Protein AF-A0A6F9CJ20-F1 (afdb_monomer_lite)

Secondary structure (DSSP, 8-state):
------TTGGGGGGSSSHHHHHHTT---S---HHHHHHHHHHHT--HHHHHHHHHHH-S-----TTSSSS-S--------

pLDDT: mean 77.55, std 15.33, range [41.09, 91.69]

Foldseek 3Di:
DPPDDQPQQVLLVCQLDPVSCCPVVVCPDDDDLVNLVVVCVVSVHDSVVSVVSNVVVDPDDDDDPPVVPVPPDPPDDDDD

Sequence (80 aa):
MQGVSCRFKNGVPKMQDQNTLQLVHGLHQAWDLEDLVRLGGWLKACSYYAARDLMQDACIVFCPHNYLLEHEGRGGGRLG

Radius of gyration: 16.07 Å; chains: 1; bounding box: 54×32×23 Å

Structure (mmCIF, N/CA/C/O backbone):
data_AF-A0A6F9CJ20-F1
#
_entry.id   AF-A0A6F9CJ20-F1
#
loop_
_atom_site.group_PDB
_atom_site.id
_atom_site.type_symbol
_atom_site.label_atom_id
_atom_site.label_alt_id
_atom_site.label_comp_id
_atom_site.label_asym_id
_atom_site.label_entity_id
_atom_site.label_seq_id
_atom_site.pdbx_PDB_ins_code
_atom_site.Cartn_x
_atom_site.Cartn_y
_atom_site.Cartn_z
_atom_site.occupancy
_atom_site.B_iso_or_equiv
_atom_site.auth_seq_id
_atom_site.auth_comp_id
_atom_site.auth_asym_id
_atom_site.auth_atom_id
_atom_site.pdbx_PDB_model_num
ATOM 1 N N . MET A 1 1 ? 24.158 8.472 15.196 1.00 41.09 1 MET A N 1
ATOM 2 C CA . MET A 1 1 ? 23.548 7.789 14.036 1.00 41.09 1 MET A CA 1
ATOM 3 C C . MET A 1 1 ? 22.103 8.250 13.951 1.00 41.09 1 MET A C 1
ATOM 5 O O . MET A 1 1 ? 21.289 7.788 14.736 1.00 41.09 1 MET A O 1
ATOM 9 N N . GLN A 1 2 ? 21.802 9.256 13.128 1.00 47.06 2 GLN A N 1
ATOM 10 C CA . GLN A 1 2 ? 20.421 9.718 12.961 1.00 47.06 2 GLN A CA 1
ATOM 11 C C . GLN A 1 2 ? 19.684 8.615 12.205 1.00 47.06 2 GLN A C 1
ATOM 13 O O . GLN A 1 2 ? 19.933 8.414 11.019 1.00 47.06 2 GLN A O 1
ATOM 18 N N . GLY A 1 3 ? 18.892 7.824 12.935 1.00 58.31 3 GLY A N 1
ATOM 19 C CA . GLY A 1 3 ? 18.109 6.735 12.366 1.00 58.31 3 GLY A CA 1
ATOM 20 C C . GLY A 1 3 ? 17.317 7.271 11.183 1.00 58.31 3 GLY A C 1
ATOM 21 O O . GLY A 1 3 ? 16.580 8.247 11.325 1.00 58.31 3 GLY A O 1
ATOM 22 N N . VAL A 1 4 ? 17.538 6.684 10.010 1.00 66.25 4 VAL A N 1
ATOM 23 C CA . VAL A 1 4 ? 16.906 7.117 8.766 1.00 66.25 4 VAL A CA 1
ATOM 24 C C . VAL A 1 4 ? 15.400 6.938 8.942 1.00 66.25 4 VAL A C 1
ATOM 26 O O . VAL A 1 4 ? 14.883 5.826 8.900 1.00 66.25 4 VAL A O 1
ATOM 29 N N . SER A 1 5 ? 14.692 8.029 9.227 1.00 72.81 5 SER A N 1
ATOM 30 C CA . SER A 1 5 ? 13.237 8.020 9.313 1.00 72.81 5 SER A CA 1
ATOM 31 C C . SER A 1 5 ? 12.683 8.359 7.935 1.00 72.81 5 SER A C 1
ATOM 33 O O . SER A 1 5 ? 13.052 9.361 7.322 1.00 72.81 5 SER A O 1
ATOM 35 N N . CYS A 1 6 ? 11.826 7.491 7.395 1.00 82.19 6 CYS A N 1
ATOM 36 C CA . CYS A 1 6 ? 11.193 7.773 6.114 1.00 82.19 6 CYS A CA 1
ATOM 37 C C . CYS A 1 6 ? 10.205 8.934 6.282 1.00 82.19 6 CYS A C 1
ATOM 39 O O . CYS A 1 6 ? 9.284 8.854 7.098 1.00 82.19 6 CYS A O 1
ATOM 41 N N . ARG A 1 7 ? 10.342 9.986 5.464 1.00 84.94 7 ARG A N 1
ATOM 42 C CA . ARG A 1 7 ? 9.427 11.146 5.445 1.00 84.94 7 ARG A CA 1
ATOM 43 C C . ARG A 1 7 ? 7.961 10.737 5.241 1.00 84.94 7 ARG A C 1
ATOM 45 O O . ARG A 1 7 ? 7.060 11.423 5.710 1.00 84.94 7 ARG A O 1
ATOM 52 N N . PHE A 1 8 ? 7.727 9.612 4.570 1.00 86.75 8 PHE A N 1
ATOM 53 C CA . PHE A 1 8 ? 6.397 9.098 4.244 1.00 86.75 8 PHE A CA 1
ATOM 54 C C . PHE A 1 8 ? 5.848 8.089 5.265 1.00 86.75 8 PHE A C 1
ATOM 56 O O . PHE A 1 8 ? 4.802 7.487 5.029 1.00 86.75 8 PHE A O 1
ATOM 63 N N . LYS A 1 9 ? 6.514 7.912 6.418 1.00 84.25 9 LYS A N 1
ATOM 64 C CA . LYS A 1 9 ? 6.055 7.025 7.502 1.00 84.25 9 LYS A CA 1
ATOM 65 C C . LYS A 1 9 ? 4.649 7.390 7.994 1.00 84.25 9 LYS A C 1
ATOM 67 O O . LYS A 1 9 ? 3.834 6.507 8.219 1.00 84.25 9 LYS A O 1
ATOM 72 N N . ASN A 1 10 ? 4.336 8.682 8.091 1.00 88.31 10 ASN A N 1
ATOM 73 C CA . ASN A 1 10 ? 3.025 9.146 8.560 1.00 88.31 10 ASN A CA 1
ATOM 74 C C . ASN A 1 10 ? 1.887 8.847 7.567 1.00 88.31 10 ASN A C 1
ATOM 76 O O . ASN A 1 10 ? 0.721 8.911 7.941 1.00 88.31 10 ASN A O 1
ATOM 80 N N . GLY A 1 11 ? 2.212 8.551 6.303 1.00 86.81 11 GLY A N 1
ATOM 81 C CA . GLY A 1 11 ? 1.234 8.181 5.279 1.00 86.81 11 GLY A CA 1
ATOM 82 C C . GLY A 1 11 ? 0.923 6.685 5.236 1.00 86.81 11 GLY A C 1
ATOM 83 O O . GLY A 1 11 ? -0.079 6.308 4.640 1.00 86.81 11 GLY A O 1
ATOM 84 N N . VAL A 1 12 ? 1.743 5.845 5.880 1.00 89.19 12 VAL A N 1
ATOM 85 C CA . VAL A 1 12 ? 1.609 4.376 5.881 1.00 89.19 12 VAL A CA 1
ATOM 86 C C . VAL A 1 12 ? 0.212 3.901 6.299 1.00 89.19 12 VAL A C 1
ATOM 88 O O . VAL A 1 12 ? -0.328 3.055 5.588 1.00 89.19 12 VAL A O 1
ATOM 91 N N . PRO A 1 13 ? -0.457 4.498 7.312 1.00 89.12 13 PRO A N 1
ATOM 92 C CA . PRO A 1 13 ? -1.796 4.067 7.711 1.00 89.12 13 PRO A CA 1
ATOM 93 C C . PRO A 1 13 ? -2.867 4.118 6.617 1.00 89.12 13 PRO A C 1
ATOM 95 O O . PRO A 1 13 ? -3.905 3.486 6.753 1.00 89.12 13 PRO A O 1
ATOM 98 N N . LYS A 1 14 ? -2.622 4.843 5.519 1.00 86.50 14 LYS A N 1
ATOM 99 C CA . LYS A 1 14 ? -3.550 4.962 4.385 1.00 86.50 14 LYS A CA 1
ATOM 100 C C . LYS A 1 14 ? -3.525 3.764 3.430 1.00 86.50 14 LYS A C 1
ATOM 102 O O . LYS A 1 14 ? -4.366 3.702 2.536 1.00 86.50 14 LYS A O 1
ATOM 107 N N . MET A 1 15 ? -2.534 2.880 3.558 1.00 88.12 15 MET A N 1
ATOM 108 C CA . MET A 1 15 ? -2.333 1.727 2.670 1.00 88.12 15 MET A CA 1
ATOM 109 C C . MET A 1 15 ? -1.691 0.522 3.379 1.00 88.12 15 MET A C 1
ATOM 111 O O . MET A 1 15 ? -1.095 -0.323 2.724 1.00 88.12 15 MET A O 1
ATOM 115 N N . GLN A 1 16 ? -1.767 0.463 4.711 1.00 85.62 16 GLN A N 1
ATOM 116 C CA . GLN A 1 16 ? -1.197 -0.627 5.519 1.00 85.62 16 GLN A CA 1
ATOM 117 C C . GLN A 1 16 ? -2.125 -1.841 5.656 1.00 85.62 16 GLN A C 1
ATOM 119 O O . GLN A 1 16 ? -1.713 -2.855 6.197 1.00 85.62 16 GLN A O 1
ATOM 124 N N . ASP A 1 17 ? -3.378 -1.714 5.220 1.00 87.19 17 ASP A N 1
ATOM 125 C CA . ASP A 1 17 ? -4.428 -2.701 5.440 1.00 87.19 17 ASP A CA 1
ATOM 126 C C . ASP A 1 17 ? -5.022 -3.173 4.107 1.00 87.19 17 ASP A C 1
ATOM 128 O O . ASP A 1 17 ? -5.304 -2.379 3.200 1.00 87.19 17 ASP A O 1
ATOM 132 N N . GLN A 1 18 ? -5.224 -4.487 4.007 1.00 85.06 18 GLN A N 1
ATOM 133 C CA . GLN A 1 18 ? -5.696 -5.143 2.793 1.00 85.06 18 GLN A CA 1
ATOM 134 C C . GLN A 1 18 ? -7.119 -4.712 2.421 1.00 85.06 18 GLN A C 1
ATOM 136 O O . GLN A 1 18 ? -7.436 -4.595 1.233 1.00 85.06 18 GLN A O 1
ATOM 141 N N . ASN A 1 19 ? -7.972 -4.451 3.412 1.00 86.38 19 ASN A N 1
ATOM 142 C CA . ASN A 1 19 ? -9.339 -4.001 3.187 1.00 86.38 19 AS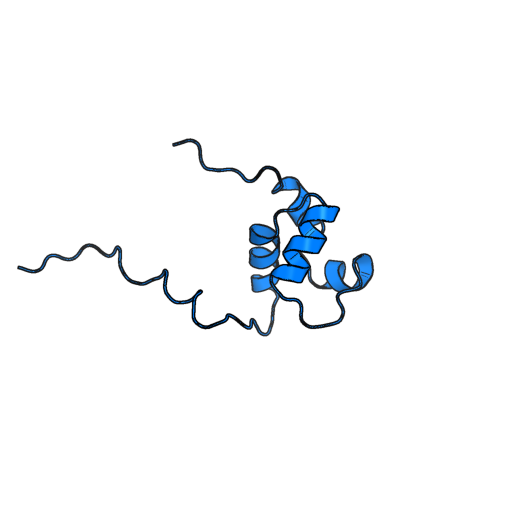N A CA 1
ATOM 143 C C . ASN A 1 19 ? -9.349 -2.576 2.604 1.00 86.38 19 ASN A C 1
ATOM 145 O O . ASN A 1 19 ? -10.021 -2.317 1.609 1.00 86.38 19 ASN A O 1
ATOM 149 N N . THR A 1 20 ? -8.501 -1.690 3.122 1.00 87.00 20 THR A N 1
ATOM 150 C CA . THR A 1 20 ? -8.298 -0.330 2.608 1.00 87.00 20 THR A CA 1
ATOM 151 C C . THR A 1 20 ? -7.797 -0.350 1.163 1.00 87.00 20 THR A C 1
ATOM 153 O O . THR A 1 20 ? -8.295 0.402 0.326 1.00 87.00 20 THR A O 1
ATOM 156 N N . LEU A 1 21 ? -6.849 -1.234 0.834 1.00 86.25 21 LEU A N 1
ATOM 157 C CA . LEU A 1 21 ? -6.382 -1.413 -0.545 1.00 86.25 21 LEU A CA 1
ATOM 158 C C . LEU A 1 21 ? -7.512 -1.822 -1.494 1.00 86.25 21 LEU A C 1
ATOM 160 O O . LEU A 1 21 ? -7.612 -1.275 -2.590 1.00 86.25 21 LEU A O 1
ATOM 164 N N . GLN A 1 22 ? -8.386 -2.732 -1.067 1.00 87.00 22 GLN A N 1
ATOM 165 C CA . GLN A 1 22 ? -9.505 -3.188 -1.888 1.00 87.00 22 GLN A CA 1
ATOM 166 C C . GLN A 1 22 ? -10.602 -2.125 -1.996 1.00 87.00 22 GLN A C 1
ATOM 168 O O . GLN A 1 22 ? -10.912 -1.669 -3.092 1.00 87.00 22 GLN A O 1
ATOM 173 N N . LEU A 1 23 ? -11.152 -1.681 -0.865 1.00 83.62 23 LEU A N 1
ATOM 174 C CA . LEU A 1 23 ? -12.328 -0.812 -0.828 1.00 83.62 23 LEU A CA 1
ATOM 175 C C . LEU A 1 23 ? -12.041 0.631 -1.249 1.00 83.62 23 LEU A C 1
ATOM 177 O O . LEU A 1 23 ? -12.899 1.266 -1.859 1.00 83.62 23 LEU A O 1
ATOM 181 N N . VAL A 1 24 ? -10.872 1.170 -0.895 1.00 85.12 24 VAL A N 1
ATOM 182 C CA . VAL A 1 24 ? -10.544 2.587 -1.131 1.00 85.12 24 VAL A CA 1
ATOM 183 C C . VAL A 1 24 ? -9.730 2.757 -2.406 1.00 85.12 24 VAL A C 1
ATOM 185 O O . VAL A 1 24 ? -9.951 3.711 -3.149 1.00 85.12 24 VAL A O 1
ATOM 188 N N . HIS A 1 25 ? -8.802 1.833 -2.669 1.00 84.50 25 HIS A N 1
ATOM 189 C CA . HIS A 1 25 ? -7.840 1.956 -3.770 1.00 84.50 25 HIS A CA 1
ATOM 190 C C . HIS A 1 25 ? -8.107 0.998 -4.941 1.00 84.50 25 HIS A C 1
ATOM 192 O O . HIS A 1 25 ? -7.412 1.079 -5.951 1.00 84.50 25 HIS A O 1
ATOM 198 N N . GLY A 1 26 ? -9.115 0.122 -4.845 1.00 83.81 26 GLY A N 1
ATOM 199 C CA . GLY A 1 26 ? -9.533 -0.775 -5.929 1.00 83.81 26 GLY A CA 1
ATOM 200 C C . GLY A 1 26 ? -8.563 -1.922 -6.237 1.00 83.81 26 GLY A C 1
ATOM 201 O O . GLY A 1 26 ? -8.675 -2.556 -7.286 1.00 83.81 26 GLY A O 1
ATOM 202 N N . LEU A 1 27 ? -7.610 -2.212 -5.346 1.00 84.69 27 LEU A N 1
ATOM 203 C CA . LEU A 1 27 ? -6.628 -3.295 -5.491 1.00 84.69 27 LEU A CA 1
ATOM 204 C C . LEU A 1 27 ? -7.249 -4.639 -5.087 1.00 84.69 27 LEU A C 1
ATOM 206 O O . LEU A 1 27 ? -6.963 -5.188 -4.026 1.00 84.69 27 LEU A O 1
ATOM 210 N N . HIS A 1 28 ? -8.141 -5.152 -5.937 1.00 82.56 28 HIS A N 1
ATOM 211 C CA . HIS A 1 28 ? -8.844 -6.428 -5.734 1.00 82.56 28 HIS A CA 1
ATOM 212 C C . HIS A 1 28 ? -8.028 -7.667 -6.131 1.00 82.56 28 HIS A C 1
ATOM 214 O O . HIS A 1 28 ? -8.445 -8.789 -5.851 1.00 82.56 28 HIS A O 1
ATOM 220 N N . GLN A 1 29 ? -6.901 -7.481 -6.815 1.00 84.81 29 GLN A N 1
ATOM 221 C CA . GLN A 1 29 ? -6.035 -8.566 -7.274 1.00 84.81 29 GLN A CA 1
ATOM 222 C C . GLN A 1 29 ? -4.732 -8.605 -6.474 1.00 84.81 29 GLN A C 1
ATOM 224 O O . GLN A 1 29 ? -4.473 -7.730 -5.646 1.00 84.81 29 GLN A O 1
ATOM 229 N N . ALA A 1 30 ? -3.926 -9.641 -6.721 1.00 84.94 30 ALA A N 1
ATOM 230 C CA . ALA A 1 30 ? -2.566 -9.698 -6.210 1.00 84.94 30 ALA A CA 1
ATOM 231 C C . ALA A 1 30 ? -1.818 -8.429 -6.634 1.00 84.94 30 ALA A C 1
ATOM 233 O O . ALA A 1 30 ? -1.809 -8.074 -7.810 1.00 84.94 30 ALA A O 1
ATOM 234 N N . TRP A 1 31 ? -1.245 -7.753 -5.649 1.00 87.38 31 TRP A N 1
ATOM 235 C CA . TRP A 1 31 ? -0.474 -6.534 -5.815 1.00 87.38 31 TRP A CA 1
ATOM 236 C C . TRP A 1 31 ? 1.008 -6.868 -5.738 1.00 87.38 31 TRP A C 1
ATOM 238 O O . TRP A 1 31 ? 1.424 -7.719 -4.948 1.00 87.38 31 TRP A O 1
ATOM 248 N N . ASP A 1 32 ? 1.804 -6.193 -6.556 1.00 86.62 32 ASP A N 1
ATOM 249 C CA . ASP A 1 32 ? 3.255 -6.295 -6.506 1.00 86.62 32 ASP A CA 1
ATOM 250 C C . ASP A 1 32 ? 3.893 -5.034 -5.897 1.00 86.62 32 ASP A C 1
ATOM 252 O O . ASP A 1 32 ? 3.231 -4.116 -5.396 1.00 86.62 32 ASP A O 1
ATOM 256 N N . LEU A 1 33 ? 5.225 -5.009 -5.885 1.00 85.12 33 LEU A N 1
ATOM 257 C CA . LEU A 1 33 ? 5.973 -3.874 -5.362 1.00 85.12 33 LEU A CA 1
ATOM 258 C C . LEU A 1 33 ? 5.718 -2.593 -6.175 1.00 85.12 33 LEU A C 1
ATOM 260 O O . LEU A 1 33 ? 5.686 -1.506 -5.595 1.00 85.12 33 LEU A O 1
ATOM 264 N N . GLU A 1 34 ? 5.550 -2.698 -7.493 1.00 89.00 34 GLU A N 1
ATOM 265 C CA . GLU A 1 34 ? 5.356 -1.545 -8.371 1.00 89.00 34 GLU A CA 1
ATOM 266 C C . GLU A 1 34 ? 3.997 -0.889 -8.116 1.00 89.00 34 GLU A C 1
ATOM 268 O O . GLU A 1 34 ? 3.927 0.339 -8.013 1.00 89.00 34 GLU A O 1
ATOM 273 N N . ASP A 1 35 ? 2.944 -1.678 -7.898 1.00 89.75 35 ASP A N 1
ATOM 274 C CA . ASP A 1 35 ? 1.624 -1.174 -7.506 1.00 89.75 35 ASP A CA 1
ATOM 275 C C . ASP A 1 35 ? 1.683 -0.377 -6.198 1.00 89.75 35 ASP A C 1
ATOM 277 O O . ASP A 1 35 ? 1.170 0.745 -6.110 1.00 89.75 35 ASP A O 1
ATOM 281 N N . LEU A 1 36 ? 2.383 -0.903 -5.189 1.00 88.81 36 LEU A N 1
ATOM 282 C CA . LEU A 1 36 ? 2.574 -0.220 -3.908 1.00 88.81 36 LEU A CA 1
ATOM 283 C C . LEU A 1 36 ? 3.431 1.046 -4.036 1.00 88.81 36 LEU A C 1
ATOM 285 O O . LEU A 1 36 ? 3.214 2.014 -3.301 1.00 88.81 36 LEU A O 1
ATOM 289 N N . VAL A 1 37 ? 4.417 1.073 -4.936 1.00 91.06 37 VAL A N 1
ATOM 290 C CA . VAL A 1 37 ? 5.232 2.270 -5.214 1.00 91.06 37 VAL A CA 1
ATOM 291 C C . VAL A 1 37 ? 4.395 3.347 -5.892 1.00 91.06 37 VAL A C 1
ATOM 293 O O . VAL A 1 37 ? 4.449 4.513 -5.489 1.00 91.06 37 VAL A O 1
ATOM 296 N N . ARG A 1 38 ? 3.570 2.964 -6.870 1.00 91.00 38 ARG A N 1
ATOM 297 C CA . ARG A 1 38 ? 2.651 3.882 -7.547 1.00 91.00 38 ARG A CA 1
ATOM 298 C C . ARG A 1 38 ? 1.672 4.463 -6.538 1.00 91.00 38 ARG A C 1
ATOM 300 O O . ARG A 1 38 ? 1.628 5.683 -6.384 1.00 91.00 38 ARG A O 1
ATOM 307 N N . LEU A 1 39 ? 0.966 3.614 -5.791 1.00 90.12 39 LEU A N 1
ATOM 308 C CA . LEU A 1 39 ? -0.007 4.035 -4.782 1.00 90.12 39 LEU A CA 1
ATOM 309 C C . LEU A 1 39 ? 0.633 4.896 -3.679 1.00 90.12 39 LEU A C 1
ATOM 311 O O . LEU A 1 39 ? 0.116 5.960 -3.332 1.00 90.12 39 LEU A O 1
ATOM 315 N N . GLY A 1 40 ? 1.798 4.484 -3.176 1.00 90.12 40 GLY A N 1
ATOM 316 C CA . GLY A 1 40 ? 2.562 5.225 -2.172 1.00 90.12 40 GLY A CA 1
ATOM 317 C C . GLY A 1 40 ? 2.966 6.624 -2.644 1.00 90.12 40 GLY A C 1
ATOM 318 O O . GLY A 1 40 ? 2.915 7.576 -1.861 1.00 90.12 40 GLY A O 1
ATOM 319 N N . GLY A 1 41 ? 3.273 6.783 -3.935 1.00 89.94 41 GLY A N 1
ATOM 320 C CA . GLY A 1 41 ? 3.525 8.080 -4.563 1.00 89.94 41 GLY A CA 1
ATOM 321 C C . GLY A 1 41 ? 2.321 9.025 -4.491 1.00 89.94 41 GLY A C 1
ATOM 322 O O . GLY A 1 41 ? 2.470 10.174 -4.067 1.00 89.94 41 GLY A O 1
ATOM 323 N N . TRP A 1 42 ? 1.122 8.535 -4.823 1.00 88.81 42 TRP A N 1
ATOM 324 C CA . TRP A 1 42 ? -0.125 9.314 -4.746 1.00 88.81 42 TRP A CA 1
ATOM 325 C C . TRP A 1 42 ? -0.499 9.677 -3.306 1.00 88.81 42 TRP A C 1
ATOM 327 O O . TRP A 1 42 ? -0.885 10.811 -3.017 1.00 88.81 42 TRP A O 1
ATOM 337 N N . LEU A 1 43 ? -0.345 8.731 -2.378 1.00 89.06 43 LEU A N 1
ATOM 338 C CA . LEU A 1 43 ? -0.763 8.891 -0.983 1.00 89.06 43 LEU A CA 1
ATOM 339 C C . LEU A 1 43 ? 0.280 9.582 -0.097 1.00 89.06 43 LEU A C 1
ATOM 341 O O . LEU A 1 43 ? -0.018 9.901 1.062 1.00 89.06 43 LEU A O 1
ATOM 345 N N . LYS A 1 44 ? 1.487 9.823 -0.631 1.00 90.62 44 LYS A N 1
ATOM 346 C CA . LYS A 1 44 ? 2.683 10.216 0.131 1.00 90.62 44 LYS A CA 1
ATOM 347 C C . LYS A 1 44 ? 2.924 9.257 1.302 1.00 90.62 44 LYS A C 1
ATOM 349 O O . LYS A 1 44 ? 3.126 9.679 2.442 1.00 90.62 44 LYS A O 1
ATOM 354 N N . ALA A 1 45 ? 2.874 7.963 1.004 1.00 91.44 45 ALA A N 1
ATOM 355 C CA . ALA A 1 45 ? 3.036 6.862 1.943 1.00 91.44 45 ALA A CA 1
ATOM 356 C C . ALA A 1 45 ? 4.261 6.016 1.571 1.00 91.44 45 ALA A C 1
ATOM 358 O O . ALA A 1 45 ? 4.612 5.879 0.401 1.00 91.44 45 ALA A O 1
ATOM 359 N N . CYS A 1 46 ? 4.955 5.482 2.576 1.00 91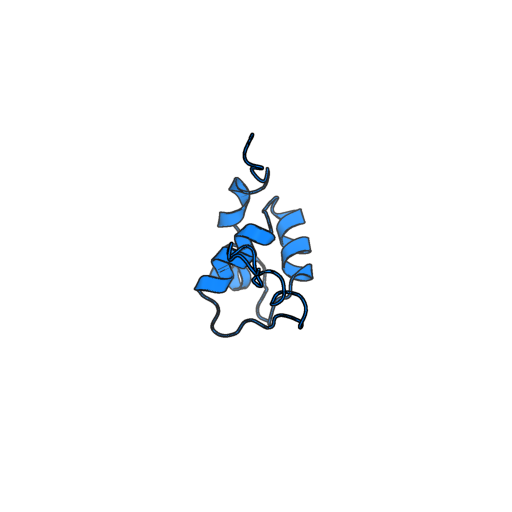.69 46 CYS A N 1
ATOM 360 C CA . CYS A 1 46 ? 6.137 4.660 2.341 1.00 91.69 46 CYS A CA 1
ATOM 361 C C . CYS A 1 46 ? 5.726 3.232 1.975 1.00 91.69 46 CYS A C 1
ATOM 363 O O . CYS A 1 46 ? 5.289 2.481 2.846 1.00 91.69 46 CYS A O 1
ATOM 365 N N . SER A 1 47 ? 5.942 2.849 0.718 1.00 90.19 47 SER A N 1
ATOM 366 C CA . SER A 1 47 ? 5.619 1.517 0.196 1.00 90.19 47 SER A CA 1
ATOM 367 C C . SER A 1 47 ? 6.333 0.394 0.949 1.00 90.19 47 SER A C 1
ATOM 369 O O . SER A 1 47 ? 5.735 -0.645 1.175 1.00 90.19 47 SER A O 1
ATOM 371 N N . TYR A 1 48 ? 7.568 0.615 1.417 1.00 88.50 48 TYR A N 1
ATOM 372 C CA . TYR A 1 48 ? 8.302 -0.369 2.221 1.00 88.50 48 TYR A CA 1
ATOM 373 C C . TYR A 1 48 ? 7.608 -0.671 3.558 1.00 88.50 48 TYR A C 1
ATOM 375 O O . TYR A 1 48 ? 7.394 -1.830 3.900 1.00 88.50 48 TYR A O 1
ATOM 383 N N . TYR A 1 49 ? 7.236 0.365 4.317 1.00 88.56 49 TYR A N 1
ATOM 384 C CA . TYR A 1 49 ? 6.553 0.167 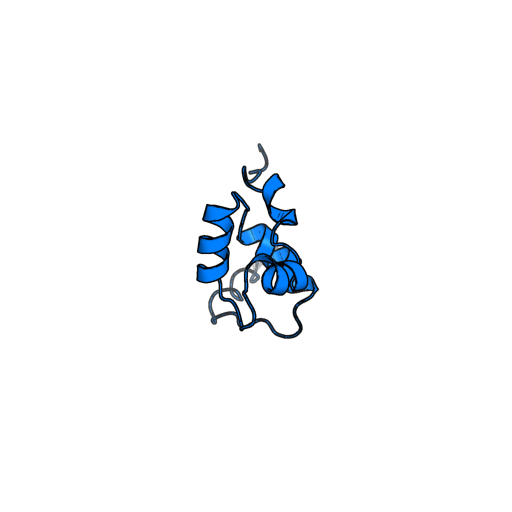5.599 1.00 88.56 49 TYR A CA 1
ATOM 385 C C . TYR A 1 49 ? 5.133 -0.367 5.404 1.00 88.56 49 TYR A C 1
ATOM 387 O O . TYR A 1 49 ? 4.726 -1.247 6.147 1.00 88.56 49 TYR A O 1
ATOM 395 N N . ALA A 1 50 ? 4.420 0.109 4.382 1.00 89.75 50 ALA A N 1
ATOM 396 C CA . ALA A 1 50 ? 3.103 -0.406 4.031 1.00 89.75 50 ALA A CA 1
ATOM 397 C C . ALA A 1 50 ? 3.146 -1.891 3.651 1.00 89.75 50 ALA A C 1
ATOM 399 O O . ALA A 1 50 ? 2.389 -2.671 4.212 1.00 89.75 50 ALA A O 1
ATOM 400 N N . ALA A 1 51 ? 4.070 -2.296 2.771 1.00 88.56 51 ALA A N 1
ATOM 401 C CA . ALA A 1 51 ? 4.276 -3.698 2.411 1.00 88.56 51 ALA A CA 1
ATOM 402 C C . ALA A 1 51 ? 4.576 -4.548 3.646 1.00 88.56 51 ALA A C 1
ATOM 404 O O . ALA A 1 51 ? 3.999 -5.612 3.814 1.00 88.56 51 ALA A O 1
ATOM 405 N N . ARG A 1 52 ? 5.446 -4.062 4.539 1.00 86.75 52 ARG A N 1
ATOM 406 C CA . ARG A 1 52 ? 5.798 -4.767 5.773 1.00 86.75 52 ARG A CA 1
ATOM 407 C C . ARG A 1 52 ? 4.589 -4.992 6.683 1.00 86.75 52 ARG A C 1
ATOM 409 O O . ARG A 1 52 ? 4.480 -6.066 7.262 1.00 86.75 52 ARG A O 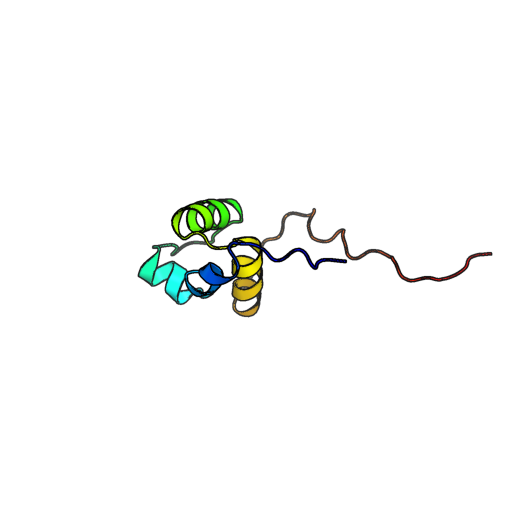1
ATOM 416 N N . ASP A 1 53 ? 3.724 -3.993 6.835 1.00 88.00 53 ASP A N 1
ATOM 417 C CA . ASP A 1 53 ? 2.502 -4.142 7.625 1.00 88.00 53 ASP A CA 1
ATOM 418 C C . ASP A 1 53 ? 1.513 -5.097 6.933 1.00 88.00 53 ASP A C 1
ATOM 420 O O . ASP A 1 53 ? 1.065 -6.047 7.565 1.00 88.00 53 ASP A O 1
ATOM 424 N N . LEU A 1 54 ? 1.310 -4.963 5.617 1.00 86.62 54 LEU A N 1
ATOM 425 C CA . LEU A 1 54 ? 0.475 -5.866 4.809 1.00 86.62 54 LEU A CA 1
ATOM 426 C C . LEU A 1 54 ? 0.958 -7.323 4.830 1.00 86.62 54 LEU A C 1
ATOM 428 O O . LEU A 1 54 ? 0.147 -8.242 4.786 1.00 86.62 54 LEU A O 1
ATOM 432 N N . MET A 1 55 ? 2.271 -7.552 4.902 1.00 85.38 55 MET A N 1
ATOM 433 C CA . MET A 1 55 ? 2.852 -8.893 5.008 1.00 85.38 55 MET A CA 1
ATOM 434 C C . MET A 1 55 ? 2.426 -9.621 6.289 1.00 85.38 55 MET A C 1
ATOM 436 O O . MET A 1 55 ? 2.445 -10.848 6.291 1.00 85.38 55 MET A O 1
ATOM 440 N N . GLN A 1 56 ? 2.056 -8.908 7.361 1.00 85.12 56 GLN A N 1
ATOM 441 C CA . GLN A 1 56 ? 1.570 -9.539 8.596 1.00 85.12 56 GLN A CA 1
ATOM 442 C C . GLN A 1 56 ? 0.178 -10.158 8.413 1.00 85.12 56 GLN A C 1
ATOM 444 O O . GLN A 1 56 ? -0.100 -11.201 9.000 1.00 85.12 56 GLN A O 1
ATOM 449 N N . ASP A 1 57 ? -0.663 -9.544 7.578 1.00 82.81 57 ASP A N 1
ATOM 450 C CA . ASP A 1 57 ? -2.030 -9.992 7.289 1.00 82.81 57 ASP A CA 1
ATOM 451 C C . ASP A 1 57 ? -2.138 -10.826 5.995 1.00 82.81 57 ASP A C 1
ATOM 453 O O . ASP A 1 57 ? -3.193 -11.383 5.683 1.00 82.81 57 ASP A O 1
ATOM 457 N N . ALA A 1 58 ? -1.060 -10.933 5.215 1.00 84.38 58 ALA A N 1
ATOM 458 C CA . ALA A 1 58 ? -1.055 -11.656 3.949 1.00 84.38 58 ALA A CA 1
ATOM 459 C C . ALA A 1 58 ? -1.034 -13.180 4.153 1.00 84.38 58 ALA A C 1
ATOM 461 O O . ALA A 1 58 ? -0.168 -13.727 4.833 1.00 84.38 58 ALA A O 1
ATOM 462 N N . CYS A 1 59 ? -1.934 -13.899 3.474 1.00 83.62 59 CYS A N 1
ATOM 463 C CA . CYS A 1 59 ? -1.909 -15.366 3.477 1.00 83.62 59 CYS A CA 1
ATOM 464 C C . CYS A 1 59 ? -0.753 -15.944 2.647 1.00 83.62 59 CYS A C 1
ATOM 466 O O . CYS A 1 59 ? -0.236 -17.012 2.968 1.00 83.62 59 CYS A O 1
ATOM 468 N N . ILE A 1 60 ? -0.386 -15.280 1.546 1.00 82.75 60 ILE A N 1
ATOM 469 C CA . ILE A 1 60 ? 0.643 -15.730 0.602 1.00 82.75 60 ILE A CA 1
ATOM 470 C C . ILE A 1 60 ? 1.405 -14.501 0.107 1.00 82.75 60 ILE A C 1
ATOM 472 O O . ILE A 1 60 ? 0.793 -13.532 -0.336 1.00 82.75 60 ILE A O 1
ATOM 476 N N . VAL A 1 61 ? 2.737 -14.559 0.150 1.00 81.50 61 VAL A N 1
ATOM 477 C CA . VAL A 1 61 ? 3.626 -13.510 -0.365 1.00 81.50 61 VAL A CA 1
ATOM 478 C C . VAL A 1 61 ? 4.528 -14.117 -1.434 1.00 81.50 61 VAL A C 1
ATOM 480 O O . VAL A 1 61 ? 5.270 -15.062 -1.166 1.00 81.50 61 VAL A O 1
ATOM 483 N N . PHE A 1 62 ? 4.477 -13.571 -2.649 1.00 78.56 62 PHE A N 1
ATOM 484 C CA . PHE A 1 62 ? 5.368 -13.966 -3.737 1.00 78.56 62 PHE A CA 1
ATOM 485 C C . PHE A 1 62 ? 6.610 -13.072 -3.737 1.00 78.56 62 PHE A C 1
ATOM 487 O O . PHE A 1 62 ? 6.585 -11.953 -4.243 1.00 78.56 62 PHE A O 1
ATOM 494 N N . CYS A 1 63 ? 7.711 -13.568 -3.173 1.00 72.12 63 CYS A N 1
ATOM 495 C CA . CYS A 1 63 ? 9.009 -12.903 -3.257 1.00 72.12 63 CYS A CA 1
ATOM 496 C C . CYS A 1 63 ? 9.824 -13.512 -4.410 1.00 72.12 63 CYS A C 1
ATOM 498 O O . CYS A 1 63 ? 10.107 -14.713 -4.361 1.00 72.12 63 CYS A O 1
ATOM 500 N N . PRO A 1 64 ? 10.261 -12.739 -5.425 1.00 68.75 64 PRO A N 1
ATOM 501 C CA . PRO A 1 64 ? 11.265 -13.233 -6.361 1.00 68.75 64 PRO A CA 1
ATOM 502 C C . PRO A 1 64 ? 12.546 -13.581 -5.588 1.00 68.75 64 PRO A C 1
ATOM 504 O O . PRO A 1 64 ? 12.834 -12.978 -4.551 1.00 68.75 64 PRO A O 1
ATOM 507 N N . HIS A 1 65 ? 13.316 -14.546 -6.097 1.00 51.75 65 HIS A N 1
ATOM 508 C CA . HIS A 1 65 ? 14.450 -15.228 -5.444 1.00 51.75 65 HIS A CA 1
ATOM 509 C C . HIS A 1 65 ? 15.596 -14.347 -4.878 1.00 51.75 65 HIS A C 1
ATOM 511 O O . HIS A 1 65 ? 16.587 -14.884 -4.396 1.00 51.75 65 HIS A O 1
ATOM 517 N N . ASN A 1 66 ? 15.474 -13.018 -4.878 1.00 54.56 66 ASN A N 1
ATOM 518 C CA . ASN A 1 66 ? 16.507 -12.067 -4.470 1.00 54.56 66 ASN A CA 1
ATOM 519 C C . ASN A 1 66 ? 16.257 -11.357 -3.116 1.00 54.56 66 ASN A C 1
ATOM 521 O O . ASN A 1 66 ? 17.136 -10.651 -2.643 1.00 54.56 66 ASN A O 1
ATOM 525 N N . TYR A 1 67 ? 15.097 -11.537 -2.465 1.00 53.62 67 TYR A N 1
ATOM 526 C CA . TYR A 1 67 ? 14.828 -10.964 -1.124 1.00 53.62 67 TYR A CA 1
ATOM 527 C C . TYR A 1 67 ? 15.149 -11.915 0.044 1.00 53.62 67 TYR A C 1
ATOM 529 O O . TYR A 1 67 ? 15.085 -11.515 1.203 1.00 53.62 67 TYR A O 1
ATOM 537 N N . LEU A 1 68 ? 15.516 -13.167 -0.252 1.00 52.66 68 LEU A N 1
ATOM 538 C CA . LEU A 1 68 ? 15.905 -14.181 0.738 1.00 52.66 68 LEU A CA 1
ATOM 539 C C . LEU A 1 68 ? 17.413 -14.165 1.073 1.00 52.66 68 LEU A C 1
ATOM 541 O O . LEU A 1 68 ? 17.827 -14.852 2.000 1.00 52.66 68 LEU A O 1
ATOM 545 N N . LEU A 1 69 ? 18.231 -13.386 0.351 1.00 51.41 69 LEU A N 1
ATOM 546 C CA . LEU A 1 69 ? 19.703 -13.420 0.440 1.00 51.41 69 LEU A CA 1
ATOM 547 C C . LEU A 1 69 ? 20.334 -12.380 1.389 1.00 51.41 69 LEU A C 1
ATOM 549 O O . LEU A 1 69 ? 21.553 -12.309 1.485 1.00 51.41 69 LEU A O 1
ATOM 553 N N . GLU A 1 70 ? 19.546 -11.616 2.151 1.00 54.66 70 GLU A N 1
ATOM 554 C CA . GLU A 1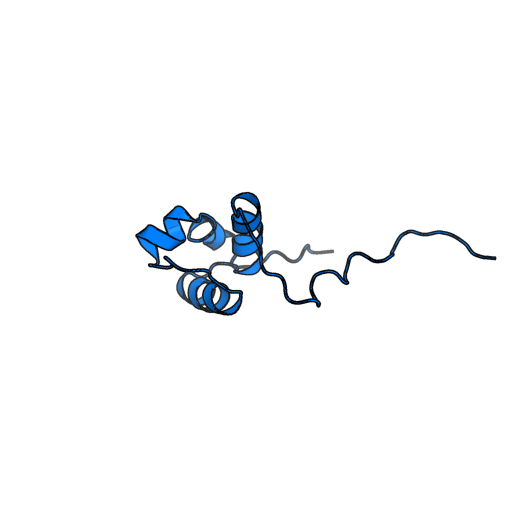 70 ? 20.058 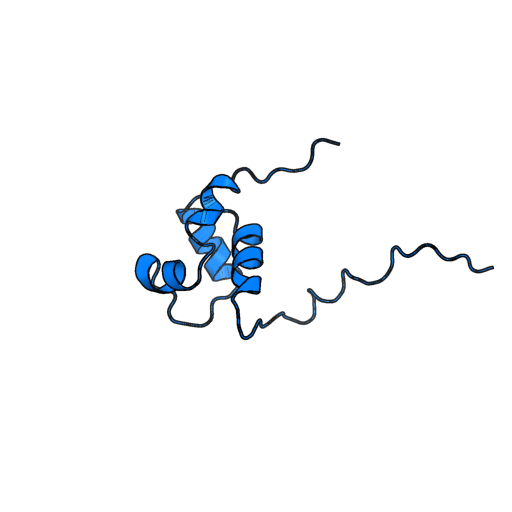-10.683 3.181 1.00 54.66 70 GLU A CA 1
ATOM 555 C C . GLU A 1 70 ? 19.799 -11.197 4.615 1.00 54.66 70 GLU A C 1
ATOM 557 O O . GLU A 1 70 ? 19.617 -10.432 5.565 1.00 54.66 70 GLU A O 1
ATOM 562 N N . HIS A 1 71 ? 19.779 -12.521 4.798 1.00 52.12 71 HIS A N 1
ATOM 563 C CA . HIS A 1 71 ? 19.894 -13.140 6.124 1.00 52.12 71 HIS A CA 1
ATOM 564 C C . HIS A 1 71 ? 20.969 -14.226 6.183 1.00 52.12 71 HIS A C 1
ATOM 566 O O . HIS A 1 71 ? 20.859 -15.170 6.958 1.00 52.12 71 HIS A O 1
ATOM 572 N N . GLU A 1 72 ? 22.050 -14.076 5.415 1.00 53.62 72 GLU A N 1
ATOM 573 C CA . GLU A 1 72 ? 23.263 -14.855 5.652 1.00 53.62 72 GLU A CA 1
ATOM 574 C C . GLU A 1 72 ? 24.374 -13.960 6.220 1.00 53.62 72 GLU A C 1
ATOM 576 O O . GLU A 1 72 ? 25.102 -13.267 5.519 1.00 53.62 72 GLU A O 1
ATOM 581 N N . GLY A 1 73 ? 24.484 -13.982 7.551 1.00 54.53 73 GLY A N 1
ATOM 582 C CA . GLY A 1 73 ? 25.799 -14.048 8.183 1.00 54.53 73 GLY A CA 1
ATOM 583 C C . GLY A 1 73 ? 26.529 -12.740 8.498 1.00 54.53 73 GLY A C 1
ATOM 584 O O . GLY A 1 73 ? 27.640 -12.516 8.031 1.00 54.53 73 GLY A O 1
ATOM 585 N N . ARG A 1 74 ? 26.034 -11.966 9.471 1.00 51.88 74 ARG A N 1
ATOM 586 C CA . ARG A 1 74 ? 26.937 -11.297 10.439 1.00 51.88 74 ARG A CA 1
ATOM 587 C C . ARG A 1 74 ? 26.817 -11.921 11.831 1.00 51.88 74 ARG A C 1
ATOM 589 O O . ARG A 1 74 ? 26.759 -11.237 12.846 1.00 51.88 74 ARG A O 1
ATOM 596 N N . GLY A 1 75 ? 26.793 -13.252 11.865 1.00 48.31 75 GLY A N 1
ATOM 597 C CA . GLY A 1 75 ? 27.152 -14.020 13.050 1.00 48.31 75 GLY A CA 1
ATOM 598 C C . GLY A 1 75 ? 28.673 -14.074 13.145 1.00 48.31 75 GLY A C 1
ATOM 599 O O . GLY A 1 75 ? 29.326 -14.681 12.303 1.00 48.31 75 GLY A O 1
ATOM 600 N N . GLY A 1 76 ? 29.245 -13.398 14.140 1.00 55.09 76 GLY A N 1
ATOM 601 C CA . GLY A 1 76 ? 30.651 -13.568 14.481 1.00 55.09 76 GLY A CA 1
ATOM 602 C C . GLY A 1 76 ? 30.941 -15.017 14.881 1.00 55.09 76 GLY A C 1
ATOM 603 O O . GLY A 1 76 ? 30.228 -15.597 15.693 1.00 55.09 76 GLY A O 1
ATOM 604 N N . GLY A 1 77 ? 32.014 -15.581 14.335 1.00 50.03 77 GLY A N 1
ATOM 605 C CA . GLY A 1 77 ? 32.523 -16.899 14.695 1.00 50.03 77 GLY A CA 1
ATOM 606 C C . GLY A 1 77 ? 33.881 -17.116 14.043 1.00 50.03 77 GLY A C 1
ATOM 607 O O . GLY A 1 77 ? 33.987 -17.164 12.825 1.00 50.03 77 GLY A O 1
ATOM 608 N N . ARG A 1 78 ? 34.925 -17.160 14.871 1.00 52.41 78 ARG A N 1
ATOM 609 C CA . ARG A 1 78 ? 36.330 -17.323 14.485 1.00 52.41 78 ARG A CA 1
ATOM 610 C C . ARG A 1 78 ? 36.549 -18.666 13.784 1.00 52.41 78 ARG A C 1
ATOM 612 O O . ARG A 1 78 ? 36.142 -19.694 14.312 1.00 52.41 78 ARG A O 1
ATOM 619 N N . LEU A 1 79 ? 37.299 -18.638 12.694 1.00 51.75 79 LEU A N 1
ATOM 620 C CA . LEU A 1 79 ? 38.120 -19.730 12.169 1.00 51.75 79 LEU A CA 1
ATOM 621 C C . LEU A 1 79 ? 39.387 -19.012 11.681 1.00 51.75 79 LEU A C 1
ATOM 623 O O . LEU A 1 79 ? 39.252 -18.026 10.964 1.00 51.75 79 LEU A O 1
ATOM 627 N N . GLY A 1 80 ? 40.620 -19.322 12.043 1.00 43.03 80 GLY A N 1
ATOM 628 C CA . GLY A 1 80 ? 41.283 -20.343 12.843 1.00 43.03 80 GLY A CA 1
ATOM 629 C C . GLY A 1 80 ? 42.773 -20.031 12.692 1.00 43.03 80 GLY A C 1
ATOM 630 O O . GLY A 1 80 ? 43.133 -19.485 11.623 1.00 43.03 80 GLY A O 1
#